Protein AF-A0A5D6VYM1-F1 (afdb_monomer)

Solvent-accessible surface area (backbone atoms only — not comparable to full-atom values): 3701 Å² total; per-residue (Å²): 135,56,72,67,54,49,54,49,52,54,50,49,30,48,53,38,11,67,75,69,74,46,53,46,66,60,40,44,52,46,36,57,78,40,41,36,45,75,70,43,50,60,75,39,34,90,61,55,76,76,51,62,66,70,61,51,44,54,47,58,64,66,66,67,76

pLDDT: mean 90.53, std 8.59, range [51.0, 97.38]

Nearest PDB structures (foldseek):
  6sw9-assembly1_9  TM=5.867E-01  e=5.098E+00  Saccharolobus solfataricus P2
  2dzl-assembly1_A  TM=5.468E-01  e=4.521E+00  Homo sapiens
  2aho-assembly1_B  TM=5.857E-01  e=6.482E+00  Saccharolobus solfataricus

Structure (mmCIF, N/CA/C/O backbone):
data_AF-A0A5D6VYM1-F1
#
_entry.id   AF-A0A5D6VYM1-F1
#
loop_
_atom_site.group_PDB
_atom_site.id
_atom_site.type_symbol
_atom_site.label_atom_id
_atom_site.label_alt_id
_atom_site.label_comp_id
_atom_site.label_asym_id
_atom_site.label_entity_id
_atom_site.label_seq_id
_atom_site.pdbx_PDB_ins_code
_atom_site.Cartn_x
_atom_site.Cartn_y
_atom_site.Cartn_z
_atom_site.occupancy
_atom_site.B_iso_or_equiv
_atom_site.auth_seq_id
_atom_site.auth_comp_id
_atom_site.auth_asym_id
_atom_site.auth_atom_id
_atom_site.pdbx_PDB_model_num
ATOM 1 N N . MET A 1 1 ? 11.146 -9.185 0.672 1.00 75.38 1 MET A N 1
ATOM 2 C CA . MET A 1 1 ? 10.719 -7.887 0.107 1.00 75.38 1 MET A CA 1
ATOM 3 C C . MET A 1 1 ? 11.946 -6.999 -0.057 1.00 75.38 1 MET A C 1
ATOM 5 O O . MET A 1 1 ? 12.766 -6.974 0.852 1.00 75.38 1 MET A O 1
ATOM 9 N N . ASN A 1 2 ? 12.121 -6.348 -1.209 1.00 91.38 2 ASN A N 1
ATOM 10 C CA . ASN A 1 2 ? 13.220 -5.399 -1.429 1.00 91.38 2 ASN A CA 1
ATOM 11 C C . ASN A 1 2 ? 12.818 -3.985 -0.945 1.00 91.38 2 ASN A C 1
ATOM 13 O O . ASN A 1 2 ? 11.664 -3.755 -0.575 1.00 91.38 2 ASN A O 1
ATOM 17 N N . LYS A 1 3 ? 13.767 -3.041 -0.931 1.00 93.50 3 LYS A N 1
ATOM 18 C CA . LYS A 1 3 ? 13.534 -1.677 -0.427 1.00 93.50 3 LYS A CA 1
ATOM 19 C C . LYS A 1 3 ? 12.429 -0.941 -1.197 1.00 93.50 3 LYS A C 1
ATOM 21 O O . LYS A 1 3 ? 11.555 -0.354 -0.573 1.00 93.50 3 LYS A O 1
ATOM 26 N N . THR A 1 4 ? 12.439 -1.010 -2.525 1.00 93.75 4 THR A N 1
ATOM 27 C CA . THR A 1 4 ? 11.494 -0.273 -3.378 1.00 93.75 4 THR A CA 1
ATOM 28 C C . THR A 1 4 ? 10.063 -0.790 -3.233 1.00 93.75 4 THR A C 1
ATOM 30 O O . THR A 1 4 ? 9.129 -0.003 -3.115 1.00 93.75 4 THR A O 1
ATOM 33 N N . THR A 1 5 ? 9.881 -2.110 -3.144 1.00 94.25 5 THR A N 1
ATOM 34 C CA . THR A 1 5 ? 8.570 -2.714 -2.879 1.00 94.25 5 THR A CA 1
ATOM 35 C C . THR A 1 5 ? 8.058 -2.334 -1.490 1.00 94.25 5 THR A C 1
ATOM 37 O O . THR A 1 5 ? 6.879 -2.031 -1.342 1.00 94.25 5 THR A O 1
ATOM 40 N N . MET A 1 6 ? 8.930 -2.280 -0.476 1.00 95.25 6 MET A N 1
ATOM 41 C CA . MET A 1 6 ? 8.541 -1.820 0.862 1.00 95.25 6 MET A CA 1
ATOM 42 C C . MET A 1 6 ? 8.089 -0.354 0.855 1.00 95.25 6 MET A C 1
ATOM 44 O O . MET A 1 6 ? 7.049 -0.033 1.425 1.00 95.25 6 MET A O 1
ATOM 48 N N . GLU A 1 7 ? 8.847 0.528 0.200 1.00 96.06 7 GLU A N 1
ATOM 49 C CA . GLU A 1 7 ? 8.507 1.951 0.059 1.00 96.06 7 GLU A CA 1
ATOM 50 C C . GLU A 1 7 ? 7.164 2.137 -0.656 1.00 96.06 7 GLU A C 1
ATOM 52 O O . GLU A 1 7 ? 6.337 2.935 -0.214 1.00 96.06 7 GLU A O 1
ATOM 57 N N . PHE A 1 8 ? 6.907 1.345 -1.698 1.00 95.12 8 PHE A N 1
ATOM 58 C CA . PHE A 1 8 ? 5.628 1.338 -2.401 1.00 95.12 8 PHE A CA 1
ATOM 59 C C . PHE A 1 8 ? 4.464 0.873 -1.521 1.00 95.12 8 PHE A C 1
ATOM 61 O O . PHE A 1 8 ? 3.436 1.544 -1.473 1.00 95.12 8 PHE A O 1
ATOM 68 N N . VAL A 1 9 ? 4.615 -0.225 -0.774 1.00 95.69 9 VAL A N 1
ATOM 69 C CA . VAL A 1 9 ? 3.565 -0.706 0.142 1.00 95.69 9 VAL A CA 1
ATOM 70 C C . VAL A 1 9 ? 3.254 0.345 1.210 1.00 95.69 9 VAL A C 1
ATOM 72 O O . VAL A 1 9 ? 2.086 0.636 1.470 1.00 95.69 9 VAL A O 1
ATOM 75 N N . VAL A 1 10 ? 4.282 0.967 1.797 1.00 96.69 10 VAL A N 1
ATOM 76 C CA . VAL A 1 10 ? 4.108 2.054 2.774 1.00 96.69 10 VAL A CA 1
ATOM 77 C C . VAL A 1 10 ? 3.376 3.237 2.144 1.00 96.69 10 VAL A C 1
ATOM 79 O O . VAL A 1 10 ? 2.419 3.748 2.728 1.00 96.69 10 VAL A O 1
ATOM 82 N N . TYR A 1 11 ? 3.773 3.645 0.939 1.00 96.19 11 TYR A N 1
ATOM 83 C CA . TYR A 1 11 ? 3.085 4.696 0.197 1.00 96.19 11 TYR A CA 1
ATOM 84 C C . TYR A 1 11 ? 1.600 4.364 -0.020 1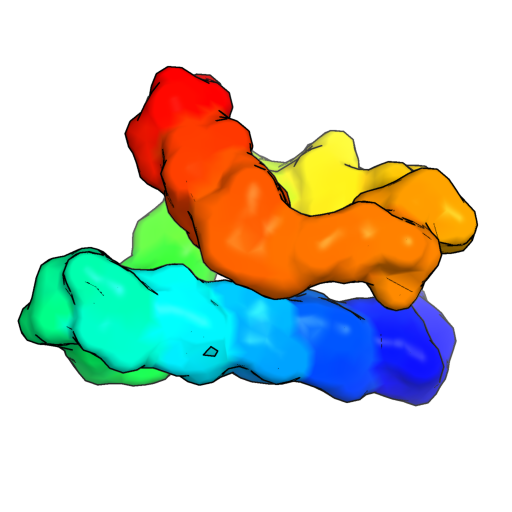.00 96.19 11 TYR A C 1
ATOM 86 O O . TYR A 1 11 ? 0.743 5.198 0.275 1.00 96.19 11 TYR A O 1
ATOM 94 N N . MET A 1 12 ? 1.279 3.139 -0.449 1.00 95.62 12 MET A N 1
ATOM 95 C CA . MET A 1 12 ? -0.104 2.711 -0.681 1.00 95.62 12 MET A CA 1
ATOM 96 C C . MET A 1 12 ? -0.946 2.711 0.595 1.00 95.62 12 MET A C 1
ATOM 98 O O . MET A 1 12 ? -2.100 3.138 0.558 1.00 95.62 12 MET A O 1
ATOM 102 N N . ILE A 1 13 ? -0.373 2.324 1.738 1.00 96.38 13 ILE A N 1
ATOM 103 C CA . ILE A 1 13 ? -1.052 2.417 3.039 1.00 96.38 13 ILE A CA 1
ATOM 104 C C . ILE A 1 13 ? -1.432 3.872 3.347 1.00 96.38 13 ILE A C 1
ATOM 106 O O . ILE A 1 13 ? -2.556 4.136 3.774 1.00 96.38 13 ILE A O 1
ATOM 110 N N . HIS A 1 14 ? -0.530 4.827 3.108 1.00 96.62 14 HIS A N 1
ATOM 111 C CA . HIS A 1 14 ? -0.813 6.248 3.324 1.00 96.62 14 HIS A CA 1
ATOM 112 C C . HIS A 1 14 ? -1.815 6.818 2.311 1.00 96.62 14 HIS A C 1
ATOM 114 O O . HIS A 1 14 ? -2.687 7.597 2.696 1.00 96.62 14 HIS A O 1
ATOM 120 N N . ALA A 1 15 ? -1.737 6.413 1.042 1.00 95.12 15 ALA A N 1
ATOM 121 C CA . ALA A 1 15 ? -2.694 6.818 0.015 1.00 95.12 15 ALA A CA 1
ATOM 122 C C . ALA A 1 15 ? -4.118 6.345 0.359 1.00 95.12 15 ALA A C 1
ATOM 124 O O . ALA A 1 15 ? -5.050 7.150 0.377 1.00 95.12 15 ALA A O 1
ATOM 125 N N . CYS A 1 16 ? -4.270 5.072 0.740 1.00 94.31 16 CYS A N 1
ATOM 126 C CA . CYS A 1 16 ? -5.543 4.515 1.197 1.00 94.31 16 CYS A CA 1
ATOM 127 C C . CYS A 1 16 ? -6.033 5.197 2.483 1.00 94.31 16 CYS A C 1
ATOM 129 O O . CYS A 1 16 ? -7.213 5.501 2.603 1.00 94.31 16 CYS A O 1
ATOM 131 N N . ALA A 1 17 ? -5.140 5.488 3.435 1.00 95.31 17 ALA A N 1
ATOM 132 C CA . ALA A 1 17 ? -5.493 6.178 4.678 1.00 95.31 17 ALA A CA 1
ATOM 133 C C . ALA A 1 17 ? -6.108 7.559 4.418 1.00 95.31 17 ALA A C 1
ATOM 135 O O . ALA A 1 17 ? -7.163 7.878 4.970 1.00 95.31 17 ALA A O 1
ATOM 136 N N . ASN A 1 18 ? -5.491 8.337 3.525 1.00 94.50 18 ASN A N 1
ATOM 137 C CA . ASN A 1 18 ? -5.995 9.651 3.133 1.00 94.50 18 ASN A CA 1
ATOM 138 C C . ASN A 1 18 ? -7.363 9.555 2.444 1.00 94.50 18 ASN A C 1
ATOM 140 O O . ASN A 1 18 ? -8.257 10.342 2.738 1.00 94.50 18 ASN A O 1
ATOM 144 N N . MET A 1 19 ? -7.536 8.582 1.547 1.0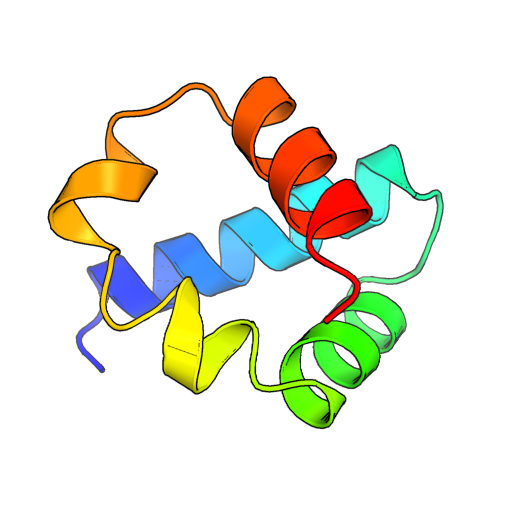0 92.12 19 MET A N 1
ATOM 145 C CA . MET A 1 19 ? -8.748 8.435 0.738 1.00 92.12 19 MET A CA 1
ATOM 146 C C . MET A 1 19 ? -9.928 7.847 1.521 1.00 92.12 19 MET A C 1
ATOM 148 O O . MET A 1 19 ? -11.069 8.254 1.331 1.00 92.12 19 MET A O 1
ATOM 152 N N . TRP A 1 20 ? -9.662 6.904 2.426 1.00 92.50 20 TRP A N 1
ATOM 153 C CA . TRP A 1 20 ? -10.683 6.244 3.245 1.00 92.50 20 TRP A CA 1
ATOM 154 C C . TRP A 1 20 ? -10.946 6.966 4.571 1.00 92.50 20 TRP A C 1
ATOM 156 O O . TRP A 1 20 ? -11.780 6.515 5.355 1.00 92.50 20 TRP A O 1
ATOM 166 N N . ASN A 1 21 ? -10.237 8.071 4.834 1.00 94.62 21 ASN A N 1
ATOM 167 C CA . ASN A 1 21 ? -10.297 8.829 6.082 1.00 94.62 21 ASN A CA 1
ATOM 168 C C . ASN A 1 21 ? -10.059 7.941 7.325 1.00 94.62 21 ASN A C 1
ATOM 170 O O . ASN A 1 21 ? -10.771 8.019 8.328 1.00 94.62 21 ASN A O 1
ATOM 174 N N . LEU A 1 22 ? -9.060 7.058 7.235 1.00 95.25 22 LEU A N 1
ATOM 175 C CA . LEU A 1 22 ? -8.638 6.137 8.294 1.00 95.25 22 LEU A CA 1
ATOM 176 C C . LEU A 1 22 ? -7.192 6.419 8.698 1.00 95.25 22 LEU A C 1
ATOM 178 O O . LEU A 1 22 ? -6.413 6.982 7.936 1.00 95.25 22 LEU A O 1
ATOM 182 N N . SER A 1 23 ? -6.784 5.968 9.885 1.00 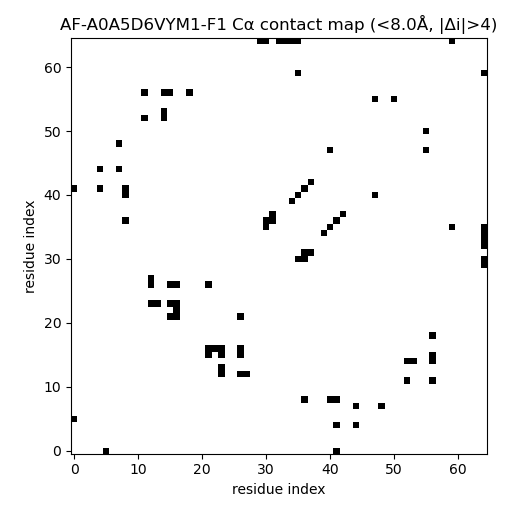97.38 23 SER A N 1
ATOM 183 C CA . SER A 1 23 ? -5.360 6.000 10.231 1.00 97.38 23 SER A CA 1
ATOM 184 C C . SER A 1 23 ? -4.565 4.970 9.405 1.00 97.38 23 SER A C 1
ATOM 186 O O . SER A 1 23 ? -5.066 3.865 9.165 1.00 97.38 23 SER A O 1
ATOM 188 N N . PRO A 1 24 ? -3.292 5.247 9.055 1.00 97.00 24 PRO A N 1
ATOM 189 C CA . PRO A 1 24 ? -2.416 4.278 8.387 1.00 97.00 24 PRO A CA 1
ATOM 190 C C . PRO A 1 24 ? -2.338 2.929 9.111 1.00 97.00 24 PRO A C 1
ATOM 192 O O . PRO A 1 24 ? -2.283 1.883 8.476 1.00 97.00 24 PRO A O 1
ATOM 195 N N . LYS A 1 25 ? -2.415 2.933 10.450 1.00 96.88 25 LYS A N 1
ATOM 196 C CA . LYS A 1 25 ? -2.463 1.710 11.262 1.00 96.88 25 LYS A CA 1
ATOM 197 C C . LYS A 1 25 ? -3.706 0.866 10.965 1.00 96.88 25 LYS A C 1
ATOM 199 O O . LYS A 1 25 ? -3.581 -0.342 10.796 1.00 96.88 25 LYS A O 1
ATOM 204 N N . GLN A 1 26 ? -4.889 1.482 10.906 1.00 95.81 26 GLN A N 1
ATOM 205 C CA . GLN A 1 26 ? -6.137 0.774 10.593 1.00 95.81 26 GLN A CA 1
ATOM 206 C C . GLN A 1 26 ? -6.124 0.223 9.166 1.00 95.81 26 GLN A C 1
ATOM 208 O O . GLN A 1 26 ? -6.581 -0.895 8.941 1.00 95.81 26 GLN A O 1
ATOM 213 N N . VAL A 1 27 ? -5.577 0.988 8.218 1.00 95.88 27 VAL A N 1
ATOM 214 C CA . VAL A 1 27 ? -5.408 0.538 6.832 1.00 95.88 27 VAL A CA 1
ATOM 215 C C . VAL A 1 27 ? -4.450 -0.641 6.763 1.00 95.88 27 VAL A C 1
ATOM 217 O O . VAL A 1 27 ? -4.824 -1.671 6.224 1.00 95.88 27 VAL A O 1
ATOM 220 N N . TYR A 1 28 ? -3.264 -0.540 7.365 1.00 95.81 28 TYR A N 1
ATOM 221 C CA . TYR A 1 28 ? -2.306 -1.644 7.406 1.00 95.81 28 TYR A CA 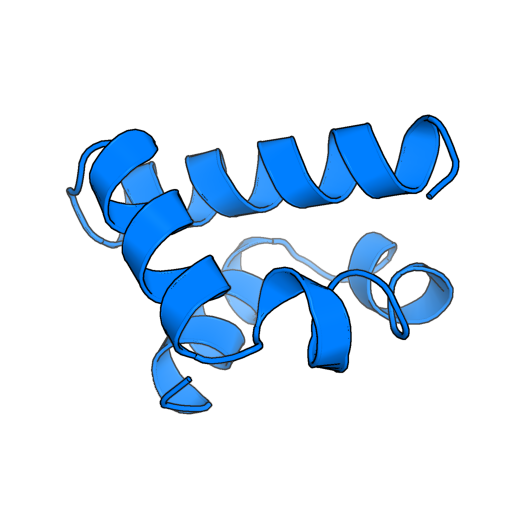1
ATOM 222 C C . TYR A 1 28 ? -2.935 -2.919 7.977 1.00 95.81 28 TYR A C 1
ATOM 224 O O . TYR A 1 28 ? -2.845 -3.973 7.361 1.00 95.81 28 TYR A O 1
ATOM 232 N N . GLN A 1 29 ? -3.642 -2.819 9.109 1.00 95.31 29 GLN A N 1
ATOM 233 C CA . GLN A 1 29 ? -4.331 -3.966 9.707 1.00 95.31 29 GLN A CA 1
ATOM 234 C C . GLN A 1 29 ? -5.366 -4.582 8.762 1.00 95.31 29 GLN A C 1
ATOM 236 O O . GLN A 1 29 ? -5.442 -5.803 8.671 1.00 95.31 29 GLN A O 1
ATOM 241 N N . LYS A 1 30 ? -6.137 -3.755 8.046 1.00 93.06 30 LYS A N 1
ATOM 242 C CA . LYS A 1 30 ? -7.090 -4.225 7.034 1.00 93.06 30 LYS A CA 1
ATOM 243 C C . LYS A 1 30 ? -6.37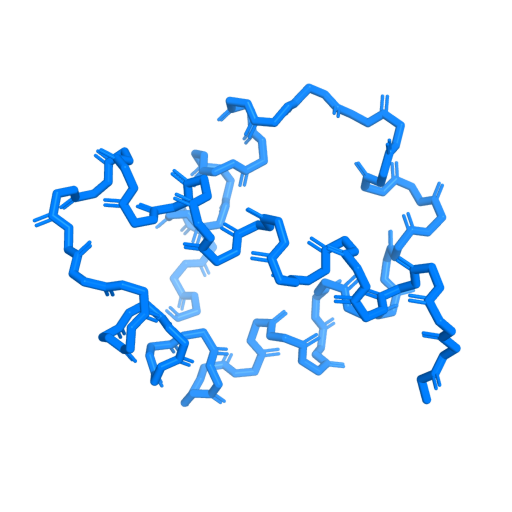9 -4.908 5.872 1.00 93.06 30 LYS A C 1
ATOM 245 O O . LYS A 1 30 ? -6.704 -6.044 5.581 1.00 93.06 30 LYS A O 1
ATOM 250 N N . LEU A 1 31 ? -5.389 -4.269 5.253 1.00 93.31 31 LEU A N 1
ATOM 251 C CA . LEU A 1 31 ? -4.668 -4.827 4.103 1.00 93.31 31 LEU A CA 1
ATOM 252 C C . LEU A 1 31 ? -3.877 -6.098 4.458 1.00 93.31 31 LEU A C 1
ATOM 254 O O . LEU A 1 31 ? -3.726 -6.987 3.628 1.00 93.31 31 LEU A O 1
ATOM 258 N N . GLN A 1 32 ? -3.380 -6.202 5.691 1.00 93.31 32 GLN A N 1
ATOM 259 C CA . GLN A 1 32 ? -2.681 -7.389 6.184 1.00 93.31 32 GLN A CA 1
ATOM 260 C C . GLN A 1 32 ? -3.650 -8.544 6.466 1.00 93.31 32 GLN A C 1
ATOM 262 O O . GLN A 1 32 ? -3.363 -9.679 6.101 1.00 93.31 32 GLN A O 1
ATOM 267 N N . ALA A 1 33 ? -4.797 -8.274 7.104 1.00 92.06 33 ALA A N 1
ATOM 268 C CA . ALA A 1 33 ? -5.777 -9.303 7.484 1.00 92.06 33 ALA A CA 1
ATOM 269 C C . ALA A 1 33 ? -6.420 -10.017 6.285 1.00 92.06 33 ALA A C 1
ATOM 271 O O . ALA A 1 33 ? -7.081 -11.038 6.442 1.00 92.06 33 ALA A O 1
ATOM 272 N N . THR A 1 34 ? -6.239 -9.450 5.105 1.00 90.88 34 THR A N 1
ATOM 273 C CA . THR A 1 34 ? -6.981 -9.758 3.892 1.00 90.88 34 THR A CA 1
ATOM 274 C C . THR A 1 34 ? -6.072 -10.237 2.768 1.00 90.88 34 THR A C 1
ATOM 276 O O . THR A 1 34 ? -6.511 -10.417 1.637 1.00 90.88 34 THR A O 1
ATOM 279 N N . GLY A 1 35 ? -4.780 -10.394 3.068 1.00 91.94 35 GLY A N 1
ATOM 280 C CA . GLY A 1 35 ? -3.768 -10.804 2.104 1.00 91.94 35 GLY A CA 1
ATOM 281 C C . GLY A 1 35 ? -3.388 -9.720 1.096 1.00 91.94 35 GLY A C 1
ATOM 282 O O . GLY A 1 35 ? -2.465 -9.938 0.324 1.00 91.94 35 GLY A O 1
ATOM 283 N N . CYS A 1 36 ? -4.001 -8.529 1.107 1.00 93.19 36 CYS A N 1
ATOM 284 C CA . CYS A 1 36 ? -3.739 -7.488 0.105 1.00 93.19 36 CYS A CA 1
ATOM 285 C C . CYS A 1 36 ? -2.251 -7.129 -0.010 1.00 93.19 36 CYS A C 1
ATOM 287 O O . CYS A 1 36 ? -1.734 -6.913 -1.103 1.00 93.19 36 CYS A O 1
ATOM 289 N N . ILE A 1 37 ? -1.530 -7.086 1.111 1.00 93.31 37 ILE A N 1
ATOM 290 C CA . ILE A 1 37 ? -0.091 -6.796 1.089 1.00 93.31 37 ILE A CA 1
ATOM 291 C C . ILE A 1 37 ? 0.683 -7.942 0.429 1.00 93.31 37 ILE A C 1
ATOM 293 O O . ILE A 1 37 ? 1.418 -7.712 -0.532 1.00 93.31 37 ILE A O 1
ATOM 297 N N . ASP A 1 38 ? 0.511 -9.160 0.936 1.00 93.56 38 ASP A N 1
ATOM 298 C CA . ASP A 1 38 ? 1.364 -10.303 0.601 1.00 93.56 38 ASP A CA 1
ATOM 299 C C . ASP A 1 38 ? 0.966 -10.999 -0.711 1.00 93.56 38 ASP A C 1
ATOM 301 O O . ASP A 1 38 ? 1.821 -11.568 -1.387 1.00 93.56 38 ASP A O 1
ATOM 305 N N . GLU A 1 39 ? -0.306 -10.919 -1.101 1.00 92.69 39 GLU A N 1
ATOM 306 C CA . GLU A 1 39 ? -0.884 -11.616 -2.257 1.00 92.69 39 GLU A CA 1
ATOM 307 C C . GLU A 1 39 ? -1.155 -10.680 -3.444 1.00 92.69 39 GLU A C 1
ATOM 309 O O . GLU A 1 39 ? -1.179 -11.135 -4.587 1.00 92.69 39 GLU A O 1
ATOM 314 N N . TYR A 1 40 ? -1.303 -9.369 -3.206 1.00 92.62 40 TYR A N 1
ATOM 315 C CA . TYR A 1 40 ? -1.604 -8.395 -4.260 1.00 92.62 40 TYR A CA 1
ATOM 316 C C . TYR A 1 40 ? -0.498 -7.350 -4.453 1.00 92.62 40 TYR A C 1
ATOM 318 O O . TYR A 1 40 ? 0.124 -7.312 -5.514 1.00 92.62 40 TYR A O 1
ATOM 326 N N . LEU A 1 41 ? -0.191 -6.530 -3.447 1.00 93.81 41 LEU A N 1
ATOM 327 C CA . LEU A 1 41 ? 0.742 -5.409 -3.602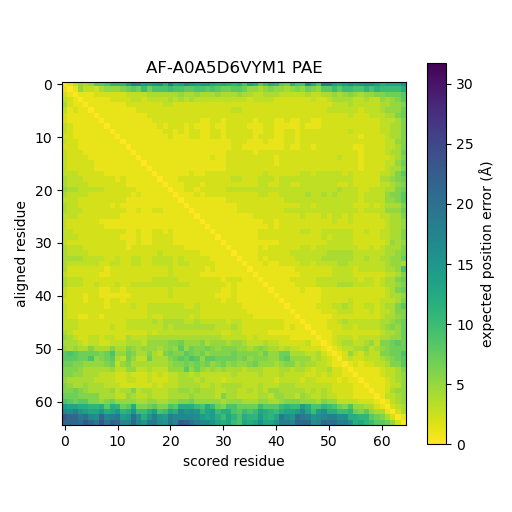 1.00 93.81 41 LEU A CA 1
ATOM 328 C C . LEU A 1 41 ? 2.184 -5.864 -3.848 1.00 93.81 41 LEU A C 1
ATOM 330 O O . LEU A 1 41 ? 2.841 -5.361 -4.760 1.00 93.81 41 LEU A O 1
ATOM 334 N N . VAL A 1 42 ? 2.688 -6.803 -3.040 1.00 94.81 42 VAL A N 1
ATOM 335 C CA . VAL A 1 42 ? 4.076 -7.277 -3.140 1.00 94.81 42 VAL A CA 1
ATOM 336 C C . VAL A 1 42 ? 4.319 -8.066 -4.434 1.00 94.81 42 VAL A C 1
ATOM 338 O O . VAL A 1 42 ? 5.282 -7.731 -5.128 1.00 94.81 42 VAL A O 1
ATOM 341 N N . PRO A 1 43 ? 3.489 -9.061 -4.813 1.00 94.62 43 PRO A N 1
ATOM 342 C CA . PRO A 1 43 ? 3.740 -9.855 -6.018 1.00 94.62 43 PRO A CA 1
ATOM 343 C C . PRO A 1 43 ? 3.580 -9.064 -7.318 1.00 94.62 43 PRO A C 1
ATOM 345 O O . PRO A 1 43 ? 4.259 -9.363 -8.296 1.00 94.62 43 PRO A O 1
ATOM 348 N N . ASN A 1 44 ? 2.714 -8.045 -7.334 1.00 93.56 44 ASN A N 1
ATOM 349 C CA . ASN A 1 44 ? 2.394 -7.281 -8.543 1.00 93.56 44 ASN A CA 1
ATOM 350 C C . ASN A 1 44 ? 3.111 -5.921 -8.613 1.00 93.56 44 ASN A C 1
ATOM 352 O O . ASN A 1 44 ? 2.773 -5.096 -9.464 1.00 93.56 44 ASN A O 1
ATOM 356 N N . TYR A 1 45 ? 4.112 -5.682 -7.755 1.00 94.00 45 TYR A N 1
ATOM 357 C CA . TYR A 1 45 ? 4.835 -4.409 -7.660 1.00 94.00 45 TYR A CA 1
ATOM 358 C C . TYR A 1 45 ? 5.257 -3.850 -9.025 1.00 94.00 45 TYR A C 1
ATOM 360 O O . TYR A 1 45 ? 4.951 -2.695 -9.316 1.00 94.00 45 TYR A O 1
ATOM 368 N N . ASP A 1 46 ? 5.896 -4.655 -9.882 1.00 92.44 46 ASP A N 1
ATOM 369 C CA . ASP A 1 46 ? 6.445 -4.207 -11.173 1.00 92.44 46 ASP A CA 1
ATOM 370 C C . ASP A 1 46 ? 5.384 -3.609 -12.110 1.00 92.44 46 ASP A C 1
ATOM 372 O O . ASP A 1 46 ? 5.682 -2.719 -12.902 1.00 92.44 46 ASP A O 1
ATOM 376 N N . ILE A 1 47 ? 4.131 -4.046 -11.984 1.00 92.44 47 ILE A N 1
ATOM 377 C CA . ILE A 1 47 ? 3.010 -3.509 -12.755 1.00 92.44 47 ILE A CA 1
ATOM 378 C C . ILE A 1 47 ? 2.398 -2.327 -12.003 1.00 92.44 47 ILE A C 1
ATOM 380 O O . ILE A 1 47 ? 2.278 -1.235 -12.561 1.00 92.44 47 ILE A O 1
ATOM 384 N N . LEU A 1 48 ? 2.049 -2.520 -10.727 1.00 93.19 48 LEU A N 1
ATOM 385 C CA . LEU A 1 48 ? 1.288 -1.545 -9.947 1.00 93.19 48 LEU A CA 1
ATOM 386 C C . LEU A 1 48 ? 2.047 -0.226 -9.750 1.00 93.19 48 LEU A C 1
ATOM 388 O O . LEU A 1 48 ? 1.440 0.833 -9.858 1.00 93.19 48 LEU A O 1
ATOM 392 N N . HIS A 1 49 ? 3.369 -0.244 -9.542 1.00 90.62 49 HIS A N 1
ATOM 393 C CA . HIS A 1 49 ? 4.138 0.985 -9.286 1.00 90.62 49 HIS A CA 1
ATOM 394 C C . HIS A 1 49 ? 4.183 1.962 -10.477 1.00 90.62 49 HIS A C 1
ATOM 396 O O . HIS A 1 49 ? 4.568 3.118 -10.307 1.00 90.62 49 HIS A O 1
ATOM 402 N N . THR A 1 50 ? 3.793 1.513 -11.673 1.00 92.69 50 THR A N 1
ATOM 403 C CA . THR A 1 50 ? 3.695 2.351 -12.879 1.00 92.69 50 THR A CA 1
ATOM 404 C C . THR A 1 50 ? 2.320 3.005 -13.047 1.00 92.69 50 THR A C 1
ATOM 406 O O . THR A 1 50 ? 2.154 3.882 -13.894 1.00 92.69 50 THR A O 1
ATOM 409 N N . GLN A 1 51 ? 1.326 2.576 -12.263 1.00 88.81 51 GLN A N 1
ATOM 410 C CA . GLN A 1 51 ? -0.060 3.022 -12.369 1.00 88.81 51 GLN A CA 1
ATOM 411 C C . GLN A 1 51 ? -0.334 4.249 -11.491 1.00 88.81 51 GLN A C 1
ATOM 413 O O . GLN A 1 51 ? 0.371 4.534 -10.522 1.00 88.81 51 GLN A O 1
ATOM 418 N N . GLY A 1 52 ? -1.398 4.986 -11.820 1.00 86.25 52 GLY A N 1
ATOM 419 C CA . GLY A 1 52 ? -1.845 6.123 -11.017 1.00 86.25 52 GLY A CA 1
ATOM 420 C C . GLY A 1 52 ? -2.369 5.680 -9.650 1.00 86.25 52 GLY A C 1
ATOM 421 O O . GLY A 1 52 ? -3.216 4.793 -9.560 1.00 86.25 52 GLY A O 1
ATOM 422 N N . SER A 1 53 ? -1.918 6.337 -8.582 1.00 82.94 53 SER A N 1
ATOM 423 C CA . SER A 1 53 ? -2.261 5.952 -7.208 1.00 82.94 53 SER A CA 1
ATOM 424 C C . SER A 1 53 ? -3.756 6.033 -6.897 1.00 82.94 53 SER A C 1
ATOM 426 O O . SER A 1 53 ? -4.260 5.164 -6.199 1.00 82.94 53 SER A O 1
ATOM 428 N N . GLY A 1 54 ? -4.487 7.006 -7.453 1.00 83.25 54 GLY A N 1
ATOM 429 C CA . GLY A 1 54 ? -5.944 7.097 -7.276 1.00 83.25 54 GLY A CA 1
ATOM 430 C C . GLY A 1 54 ? -6.682 5.850 -7.774 1.00 83.25 54 GLY A C 1
ATOM 431 O O . GLY A 1 54 ? -7.473 5.274 -7.036 1.00 83.25 54 GLY A O 1
ATOM 432 N N . TYR A 1 55 ? -6.336 5.375 -8.977 1.00 85.69 55 TYR A N 1
ATOM 433 C CA . TYR A 1 55 ? -6.913 4.157 -9.554 1.00 85.69 55 TYR A CA 1
ATOM 434 C C . TYR A 1 55 ? -6.615 2.924 -8.693 1.00 85.69 55 TYR A C 1
ATOM 436 O O . TYR A 1 55 ? -7.498 2.112 -8.447 1.00 85.69 55 TYR A O 1
ATOM 444 N N . LEU A 1 56 ? -5.385 2.808 -8.187 1.00 87.88 56 LEU A N 1
ATOM 445 C CA . LEU A 1 56 ? -4.998 1.693 -7.323 1.00 87.88 56 LEU A CA 1
ATOM 446 C C . LEU A 1 56 ? -5.741 1.696 -5.987 1.00 87.88 56 LEU A C 1
ATOM 448 O O . LEU A 1 56 ? -6.104 0.634 -5.497 1.00 87.88 56 LEU A O 1
ATOM 452 N N . VAL A 1 57 ? -5.960 2.861 -5.374 1.00 88.38 57 VAL A N 1
ATOM 453 C CA . VAL A 1 57 ? -6.695 2.936 -4.102 1.00 88.38 57 VAL A CA 1
ATOM 454 C C . VAL A 1 57 ? -8.162 2.539 -4.293 1.00 88.38 57 VAL A C 1
ATOM 456 O O . VAL A 1 57 ? -8.712 1.840 -3.440 1.00 88.38 57 VAL A O 1
ATOM 459 N N . ASP A 1 58 ? -8.781 2.942 -5.406 1.00 87.19 58 ASP A N 1
ATOM 460 C CA . ASP A 1 58 ? -10.134 2.503 -5.766 1.00 87.19 58 ASP A CA 1
ATOM 461 C C . ASP A 1 58 ? -10.188 0.992 -6.027 1.00 87.19 58 ASP A C 1
ATOM 463 O O . ASP A 1 58 ? -11.083 0.308 -5.536 1.00 87.19 58 ASP A O 1
ATOM 467 N N . ASP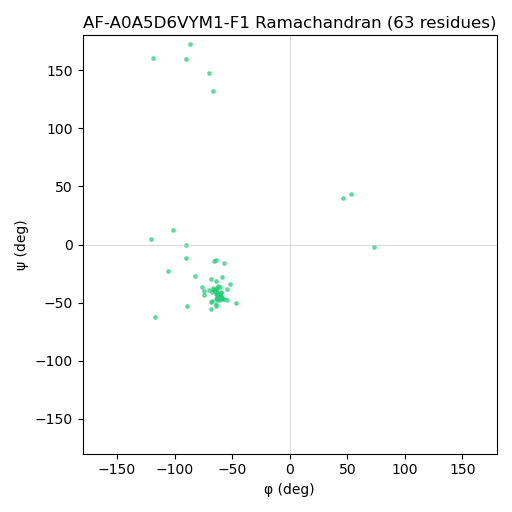 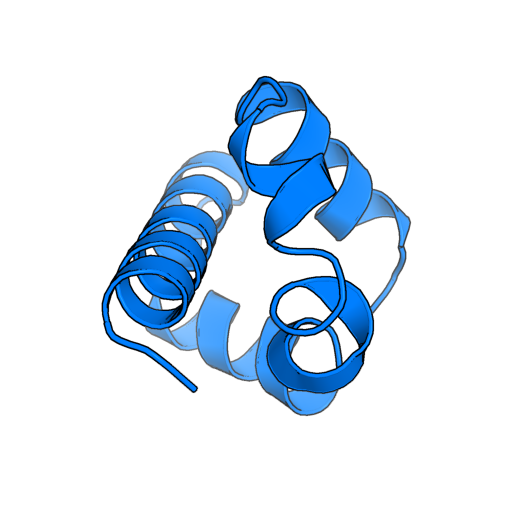A 1 59 ? -9.202 0.448 -6.738 1.00 85.56 59 ASP A N 1
ATOM 468 C CA . A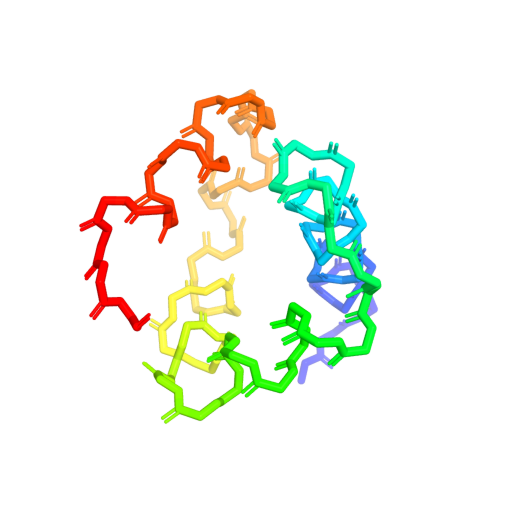SP A 1 59 ? -9.107 -0.986 -7.014 1.00 85.56 59 ASP A CA 1
ATOM 469 C C . ASP A 1 59 ? -8.932 -1.809 -5.726 1.00 85.56 59 ASP A C 1
ATOM 471 O O . ASP A 1 59 ? -9.670 -2.761 -5.483 1.00 85.56 59 ASP A O 1
ATOM 475 N N . ILE A 1 60 ? -8.055 -1.374 -4.815 1.00 86.25 60 ILE A N 1
ATOM 476 C CA . ILE A 1 60 ? -7.877 -1.994 -3.491 1.00 86.25 60 ILE A CA 1
ATOM 477 C C . ILE A 1 60 ? -9.178 -1.945 -2.672 1.00 86.25 60 ILE A C 1
ATOM 479 O O . ILE A 1 60 ? -9.487 -2.891 -1.946 1.00 86.25 60 ILE A O 1
ATOM 483 N N . LEU A 1 61 ? -9.962 -0.866 -2.786 1.00 80.50 61 LEU A N 1
ATOM 484 C CA . LEU A 1 61 ? -11.265 -0.754 -2.125 1.00 80.50 61 LEU A CA 1
ATOM 485 C C . LEU A 1 61 ? -12.288 -1.752 -2.701 1.00 80.50 61 LEU A C 1
ATOM 487 O O . LEU A 1 61 ? -13.102 -2.302 -1.953 1.00 80.50 61 LEU A O 1
ATOM 491 N N . ILE A 1 62 ? -12.254 -1.981 -4.018 1.00 74.25 62 ILE A N 1
ATOM 492 C CA . ILE A 1 62 ? -13.154 -2.894 -4.736 1.00 74.25 62 ILE A CA 1
ATOM 493 C C . ILE A 1 62 ? -12.793 -4.355 -4.482 1.00 74.25 62 ILE A C 1
ATOM 495 O O . ILE A 1 62 ? -13.703 -5.165 -4.293 1.00 74.25 62 ILE A O 1
ATOM 499 N N . ILE A 1 63 ? -11.495 -4.683 -4.447 1.00 66.44 63 ILE A N 1
ATOM 500 C CA . ILE A 1 63 ? -10.990 -6.060 -4.351 1.00 66.44 63 ILE A CA 1
ATOM 501 C C . ILE A 1 63 ? -11.522 -6.787 -3.109 1.00 66.44 63 ILE A C 1
ATOM 503 O O . ILE A 1 63 ? -11.524 -8.014 -3.104 1.00 66.44 63 ILE A O 1
ATOM 507 N N . ARG A 1 64 ? -12.075 -6.080 -2.102 1.00 58.34 64 ARG A N 1
ATOM 508 C CA . ARG A 1 64 ? -12.635 -6.702 -0.884 1.00 58.34 64 ARG A CA 1
ATOM 509 C C . ARG A 1 64 ? -11.669 -7.755 -0.345 1.00 58.34 64 ARG A C 1
ATOM 511 O O . ARG A 1 64 ? -12.086 -8.820 0.101 1.00 58.34 64 ARG A O 1
ATOM 518 N N . CYS A 1 65 ? -10.387 -7.411 -0.415 1.00 51.00 65 CYS A N 1
ATOM 519 C CA . CYS A 1 65 ? -9.465 -7.780 0.620 1.00 51.00 65 CYS A CA 1
ATOM 520 C C . CYS A 1 65 ? -10.163 -7.427 1.943 1.00 51.00 65 CYS A C 1
ATOM 522 O O . CYS A 1 65 ? -10.325 -6.222 2.253 1.00 51.00 65 CYS A O 1
#

Radius of gyration: 10.58 Å; Cα contacts (8 Å, |Δi|>4): 47; chains: 1; bounding box: 27×21×24 Å

Mean predicted aligned error: 3.35 Å

Organism: NCBI:txid2593411

Sequence (65 aa):
MNKTTMEFVVYMIHACANMWNLSPKQVYQKLQATGCIDEYLVPNYDILHTQGSGYLVDDILIIRC

Foldseek 3Di:
DDPVLVVQVLVLLVLLCVVVVHDSVVSCVQCVVQCVSPNPSNVCVVPPVVDDSVVVSVVVVVVND

Secondary structure (DSSP, 8-state):
--HHHHHHHHHHHHHHHHHHT--HHHHHHHHHHTTIIIIIITTTHHHHTTS-HHHHHHHHHHTT-

InterPro domains:
  IPR024269 Protein of unknown function DUF3791 [PF12668] (7-60)